Protein AF-A0A5H2XWP9-F1 (afdb_monomer)

Radius of gyration: 15.17 Å; Cα contacts (8 Å, |Δi|>4): 170; chains: 1; bounding box: 35×23×42 Å

Nearest PDB structures (foldseek):
  8bef-assembly1_Y  TM=4.606E-01  e=2.680E-01  Arabidopsis thaliana
  3pt8-assembly1_B  TM=3.357E-01  e=2.423E+00  Phacoides pectinatus
  3pt7-assembly1_B  TM=3.321E-01  e=3.686E+00  Phacoides pectinatus

Structure (mmCIF, N/CA/C/O backbone):
data_AF-A0A5H2XWP9-F1
#
_entry.id   AF-A0A5H2XWP9-F1
#
loop_
_atom_site.group_PDB
_atom_site.id
_atom_site.type_symbol
_atom_site.label_atom_id
_atom_site.label_alt_id
_atom_site.label_comp_id
_atom_site.label_asym_id
_atom_site.label_entity_id
_atom_site.label_seq_id
_atom_site.pdbx_PDB_ins_code
_atom_site.Cartn_x
_atom_site.Cartn_y
_atom_site.Cartn_z
_atom_site.occupancy
_atom_site.B_iso_or_equiv
_atom_site.auth_seq_id
_atom_site.auth_comp_id
_atom_site.auth_asym_id
_atom_site.auth_atom_id
_atom_site.pdbx_PDB_model_num
ATOM 1 N N . MET A 1 1 ? -9.845 9.547 20.295 1.00 73.75 1 MET A N 1
ATOM 2 C CA . MET A 1 1 ? -10.266 8.661 19.180 1.00 73.75 1 MET A CA 1
ATOM 3 C C . MET A 1 1 ? -10.357 9.345 17.818 1.00 73.75 1 MET A C 1
ATOM 5 O O . MET A 1 1 ? -9.585 8.956 16.959 1.00 73.75 1 MET A O 1
ATOM 9 N N . LYS A 1 2 ? -11.243 10.329 17.567 1.00 81.19 2 LYS A N 1
ATOM 10 C CA . LYS A 1 2 ? -11.442 10.873 16.196 1.00 81.19 2 LYS A CA 1
ATOM 11 C C . LYS A 1 2 ? -10.157 11.434 15.557 1.00 81.19 2 LYS A C 1
ATOM 13 O O . LYS A 1 2 ? -9.834 11.081 14.431 1.00 81.19 2 LYS A O 1
ATOM 18 N N . ARG A 1 3 ? -9.384 12.232 16.308 1.00 85.25 3 ARG A N 1
ATOM 19 C CA . ARG A 1 3 ? -8.082 12.772 15.867 1.00 85.25 3 ARG A CA 1
ATOM 20 C C . ARG A 1 3 ? -7.037 11.674 15.632 1.00 85.25 3 ARG A C 1
ATOM 22 O O . ARG A 1 3 ? -6.356 11.697 14.617 1.00 85.25 3 ARG A O 1
ATOM 29 N N . THR A 1 4 ? -6.953 10.703 16.541 1.00 85.50 4 THR A N 1
ATOM 30 C CA . THR A 1 4 ? -6.058 9.537 16.450 1.00 85.50 4 THR A CA 1
ATOM 31 C C . THR A 1 4 ? -6.329 8.721 15.187 1.00 85.50 4 THR A C 1
ATOM 33 O O . THR A 1 4 ? -5.404 8.406 14.444 1.00 85.50 4 THR A O 1
ATOM 36 N N . LEU A 1 5 ? -7.604 8.431 14.909 1.00 85.50 5 LEU A N 1
ATOM 37 C CA . LEU A 1 5 ? -8.033 7.726 13.702 1.00 85.50 5 LEU A CA 1
ATOM 38 C C . LEU A 1 5 ? -7.674 8.518 12.444 1.00 85.50 5 LEU A C 1
ATOM 40 O O . LEU A 1 5 ? -7.060 7.957 11.546 1.00 85.50 5 LEU A O 1
ATOM 44 N N . ALA A 1 6 ? -7.973 9.819 12.405 1.00 86.69 6 ALA A N 1
ATOM 45 C CA . ALA A 1 6 ? -7.642 10.667 11.262 1.00 86.69 6 ALA A CA 1
ATOM 46 C C . ALA A 1 6 ? -6.129 10.707 10.983 1.00 86.69 6 ALA A C 1
ATOM 48 O O . ALA A 1 6 ? -5.718 10.515 9.842 1.00 86.69 6 ALA A O 1
ATOM 49 N N . MET A 1 7 ? -5.299 10.870 12.021 1.00 88.62 7 MET A N 1
ATOM 50 C CA . MET A 1 7 ? -3.837 10.855 11.872 1.00 88.62 7 MET A CA 1
ATOM 51 C C . MET A 1 7 ? -3.301 9.490 11.420 1.00 88.62 7 MET A C 1
ATOM 53 O O . MET A 1 7 ? -2.377 9.412 10.611 1.00 88.62 7 MET A O 1
ATOM 57 N N . SER A 1 8 ? -3.905 8.403 11.900 1.00 89.31 8 SER A N 1
ATOM 58 C CA . SER A 1 8 ? -3.528 7.041 11.504 1.00 89.31 8 SER A CA 1
ATOM 59 C C . SER A 1 8 ? -3.907 6.751 10.051 1.00 89.31 8 SER A C 1
ATOM 61 O O . SER A 1 8 ? -3.125 6.155 9.313 1.00 89.31 8 SER A O 1
ATOM 63 N N . VAL A 1 9 ? -5.078 7.224 9.612 1.00 90.81 9 VAL A N 1
ATOM 64 C CA . VAL A 1 9 ? -5.507 7.133 8.210 1.00 90.81 9 VAL A CA 1
ATOM 65 C C . VAL A 1 9 ? -4.589 7.967 7.322 1.00 90.81 9 VAL A C 1
ATOM 67 O O . VAL A 1 9 ? -4.119 7.455 6.310 1.00 90.81 9 VAL A O 1
ATOM 70 N N . SER A 1 10 ? -4.235 9.197 7.710 1.00 89.06 10 SER A N 1
ATOM 71 C CA . SER A 1 10 ? -3.288 9.997 6.922 1.00 89.06 10 SER A CA 1
ATOM 72 C C . SER A 1 10 ? -1.915 9.336 6.803 1.00 89.06 10 SER A C 1
ATOM 74 O O . SER A 1 10 ? -1.314 9.386 5.736 1.00 89.06 10 SER A O 1
ATOM 76 N N . LEU A 1 11 ? -1.443 8.653 7.856 1.00 91.38 11 LEU A N 1
ATOM 77 C CA . LEU A 1 11 ? -0.188 7.898 7.797 1.00 91.38 11 LEU A CA 1
ATOM 78 C C . LEU A 1 11 ? -0.276 6.754 6.778 1.00 91.38 11 LEU A C 1
ATOM 80 O O . LEU A 1 11 ? 0.673 6.491 6.050 1.00 91.38 11 LEU A O 1
ATOM 84 N N . SER A 1 12 ? -1.431 6.094 6.695 1.00 91.44 12 SER A N 1
ATOM 85 C CA . SER A 1 12 ? -1.647 4.992 5.758 1.00 91.44 12 SER A CA 1
ATOM 86 C C . SER A 1 12 ? -1.668 5.421 4.287 1.00 91.44 12 SER A C 1
ATOM 88 O O . SER A 1 12 ? -1.254 4.648 3.426 1.00 91.44 12 SER A O 1
ATOM 90 N N . LEU A 1 13 ? -2.050 6.673 4.002 1.00 90.81 13 LEU A N 1
ATOM 91 C CA . LEU A 1 13 ? -2.014 7.250 2.652 1.00 90.81 13 LEU A CA 1
ATOM 92 C C . LEU A 1 13 ? -0.587 7.471 2.129 1.00 90.81 13 LEU A C 1
ATOM 94 O O . LEU A 1 13 ? -0.417 7.770 0.952 1.00 90.81 13 LEU A O 1
ATOM 98 N N . LEU A 1 14 ? 0.440 7.296 2.968 1.00 93.38 14 LEU A N 1
ATOM 99 C CA . LEU A 1 14 ? 1.838 7.286 2.532 1.00 93.38 14 LEU A CA 1
ATOM 100 C C . LEU A 1 14 ? 2.249 5.950 1.895 1.00 93.38 14 LEU A C 1
ATOM 102 O O . LEU A 1 14 ? 3.318 5.877 1.289 1.00 93.38 14 LEU A O 1
ATOM 106 N N . SER A 1 15 ? 1.437 4.889 2.002 1.00 95.25 15 SER A N 1
ATOM 107 C CA . SER A 1 15 ? 1.808 3.571 1.466 1.00 95.25 15 SER A CA 1
ATOM 108 C C . SER A 1 15 ? 2.122 3.550 -0.040 1.00 95.25 15 SER A C 1
ATOM 110 O O . SER A 1 15 ? 3.111 2.903 -0.395 1.00 95.25 15 SER A O 1
ATOM 112 N N . PRO A 1 16 ? 1.402 4.280 -0.921 1.00 93.56 16 PRO A N 1
ATOM 113 C CA . PRO A 1 16 ? 1.730 4.342 -2.344 1.00 93.56 16 PRO A CA 1
ATOM 114 C C . PRO A 1 16 ? 3.121 4.907 -2.609 1.00 93.56 16 PRO A C 1
ATOM 116 O O . PRO A 1 16 ? 3.809 4.451 -3.515 1.00 93.56 16 PRO A O 1
ATOM 119 N N . ILE A 1 17 ? 3.568 5.856 -1.783 1.00 94.94 17 ILE A N 1
ATOM 120 C CA . ILE A 1 17 ? 4.901 6.449 -1.903 1.00 94.94 17 ILE A CA 1
ATOM 121 C C . ILE A 1 17 ? 5.961 5.413 -1.527 1.00 94.94 17 ILE A C 1
ATOM 123 O O . ILE A 1 17 ? 6.922 5.232 -2.267 1.00 94.94 17 ILE A O 1
ATOM 127 N N . PHE A 1 18 ? 5.779 4.689 -0.418 1.00 94.50 18 PHE A N 1
ATOM 128 C CA . PHE A 1 18 ? 6.735 3.661 0.007 1.00 94.50 18 PHE A CA 1
ATOM 129 C C . PHE A 1 18 ? 6.825 2.497 -0.986 1.00 94.50 18 PHE A C 1
ATOM 131 O O . PHE A 1 18 ? 7.925 2.069 -1.348 1.00 94.50 18 PHE A O 1
ATOM 138 N N . VAL A 1 19 ? 5.683 1.989 -1.452 1.00 94.44 19 VAL A N 1
ATOM 139 C CA . VAL A 1 19 ? 5.652 0.876 -2.411 1.00 94.44 19 VAL A CA 1
ATOM 140 C C . VAL A 1 19 ? 6.138 1.327 -3.788 1.00 94.44 19 VAL A C 1
ATOM 142 O O . VAL A 1 19 ? 6.984 0.663 -4.380 1.00 94.44 19 VAL A O 1
ATOM 145 N N . GLY A 1 20 ? 5.698 2.491 -4.267 1.00 92.88 20 GLY A N 1
ATOM 146 C CA . GLY A 1 20 ? 6.157 3.061 -5.533 1.00 92.88 20 GLY A CA 1
ATOM 147 C C . GLY A 1 20 ? 7.657 3.350 -5.546 1.00 92.88 20 GLY A C 1
ATOM 148 O O . GLY A 1 20 ? 8.335 2.998 -6.506 1.00 92.88 20 GLY A O 1
ATOM 149 N N . ALA A 1 21 ? 8.206 3.920 -4.468 1.00 94.25 21 ALA A N 1
ATOM 150 C CA . ALA A 1 21 ? 9.638 4.193 -4.366 1.00 94.25 21 ALA A CA 1
ATOM 151 C C . ALA A 1 21 ? 10.474 2.908 -4.276 1.00 94.25 21 ALA A C 1
ATOM 153 O O . ALA A 1 21 ? 11.520 2.818 -4.914 1.00 94.25 21 ALA A O 1
ATOM 154 N N . SER A 1 22 ? 10.023 1.902 -3.518 1.00 94.44 22 SER A N 1
ATOM 155 C CA . SER A 1 22 ? 10.743 0.625 -3.399 1.00 94.44 22 SER A CA 1
ATOM 156 C C . SER A 1 22 ? 10.739 -0.170 -4.706 1.00 94.44 22 SER A C 1
ATOM 158 O O . SER A 1 22 ? 11.802 -0.608 -5.146 1.00 94.44 22 SER A O 1
ATOM 160 N N . LEU A 1 23 ? 9.586 -0.291 -5.374 1.00 92.00 23 LEU A N 1
ATOM 161 C CA . LEU A 1 23 ? 9.495 -0.919 -6.698 1.00 92.00 23 LEU A CA 1
ATOM 162 C C . LEU A 1 23 ? 10.255 -0.115 -7.755 1.00 92.00 23 LEU A C 1
ATOM 164 O O . LEU A 1 23 ? 10.981 -0.691 -8.563 1.00 92.00 23 LEU A O 1
ATOM 168 N N . GLY A 1 24 ? 1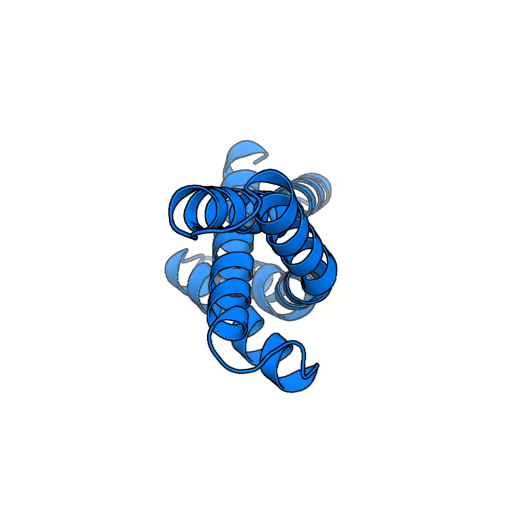0.140 1.213 -7.719 1.00 91.88 24 GLY A N 1
ATOM 169 C CA . GLY A 1 24 ? 10.871 2.110 -8.604 1.00 91.88 24 GLY A CA 1
ATOM 170 C C . GLY A 1 24 ? 12.377 1.919 -8.487 1.00 91.88 24 GLY A C 1
ATOM 171 O O . GLY A 1 24 ? 13.034 1.741 -9.505 1.00 91.88 24 GLY A O 1
ATOM 172 N N . LEU A 1 25 ? 12.928 1.887 -7.269 1.00 93.75 25 LEU A N 1
ATOM 173 C CA . LEU A 1 25 ? 14.354 1.625 -7.047 1.00 93.75 25 LEU A CA 1
ATOM 174 C C . LEU A 1 25 ? 14.756 0.227 -7.523 1.00 93.75 25 LEU A C 1
ATOM 176 O O . LEU A 1 25 ? 15.767 0.082 -8.209 1.00 93.75 25 LEU A O 1
ATOM 180 N N . TYR A 1 26 ? 13.955 -0.790 -7.199 1.00 92.88 26 TYR A N 1
ATOM 181 C CA . TYR A 1 26 ? 14.227 -2.166 -7.603 1.00 92.88 26 TYR A CA 1
ATOM 182 C C . TYR A 1 26 ? 14.332 -2.304 -9.128 1.00 92.88 26 TYR A C 1
ATOM 184 O O . TYR A 1 26 ? 15.309 -2.860 -9.637 1.00 92.88 26 TYR A O 1
ATOM 192 N N . PHE A 1 27 ? 13.367 -1.761 -9.873 1.00 91.06 27 PHE A N 1
ATOM 193 C CA . PHE A 1 27 ? 13.360 -1.860 -11.333 1.00 91.06 27 PHE A CA 1
ATOM 194 C C . PHE A 1 27 ? 14.336 -0.904 -12.007 1.00 91.06 27 PHE A C 1
ATOM 196 O O . PHE A 1 27 ? 14.900 -1.258 -13.041 1.00 91.06 27 PHE A O 1
ATOM 203 N N . ALA A 1 28 ? 14.589 0.263 -11.416 1.00 91.88 28 ALA A N 1
ATOM 204 C CA . ALA A 1 28 ? 15.557 1.214 -11.945 1.00 91.88 28 ALA A CA 1
ATOM 205 C C . ALA A 1 28 ? 16.993 0.665 -11.916 1.00 91.88 28 ALA A C 1
ATOM 207 O O . ALA A 1 28 ? 17.778 1.002 -12.795 1.00 91.88 28 ALA A O 1
ATOM 208 N N . VAL A 1 29 ? 17.327 -0.196 -10.947 1.00 91.06 29 VAL A N 1
ATOM 209 C CA . VAL A 1 29 ? 18.647 -0.852 -10.867 1.00 91.06 29 VAL A CA 1
ATOM 210 C C . VAL A 1 29 ? 18.698 -2.157 -11.668 1.00 91.06 29 VAL A C 1
ATOM 212 O O . VAL A 1 29 ? 19.745 -2.503 -12.207 1.00 91.06 29 VAL A O 1
ATOM 215 N N . SER A 1 30 ? 17.590 -2.897 -11.750 1.00 90.38 30 SER A N 1
ATOM 216 C CA . SER A 1 30 ? 17.573 -4.227 -12.381 1.00 90.38 30 SER A CA 1
ATOM 217 C C . SER A 1 30 ? 17.294 -4.224 -13.889 1.00 90.38 30 SER A C 1
ATOM 219 O O . SER A 1 30 ? 17.556 -5.227 -14.552 1.00 90.38 30 SER A O 1
ATOM 221 N N . SER A 1 31 ? 16.791 -3.122 -14.454 1.00 87.31 31 SER A N 1
ATOM 222 C CA . SER A 1 31 ? 16.404 -3.040 -15.871 1.00 87.31 31 SER A CA 1
ATOM 223 C C . SER A 1 31 ? 17.456 -2.330 -16.728 1.00 87.31 31 SER A C 1
ATOM 225 O O . SER A 1 31 ? 18.044 -1.339 -16.306 1.00 87.31 31 SER A O 1
ATOM 227 N N . GLN A 1 32 ? 17.639 -2.767 -17.980 1.00 79.69 32 GLN A N 1
ATOM 228 C CA . GLN A 1 32 ? 18.582 -2.167 -18.946 1.00 79.69 32 GLN A CA 1
ATOM 229 C C . GLN A 1 32 ? 18.057 -0.861 -19.593 1.00 79.69 32 GLN A C 1
ATOM 231 O O . GLN A 1 32 ? 18.197 -0.653 -20.796 1.00 79.69 32 GLN A O 1
ATOM 236 N N . GLY A 1 33 ? 17.406 0.013 -18.819 1.00 81.94 33 GLY A N 1
ATOM 237 C CA . GLY A 1 33 ? 16.770 1.241 -19.312 1.00 81.94 33 GLY A CA 1
ATOM 238 C C . GLY A 1 33 ? 17.203 2.503 -18.563 1.00 81.94 33 GLY A C 1
ATOM 239 O O . GLY A 1 33 ? 18.091 2.480 -17.715 1.00 81.94 33 GLY A O 1
ATOM 240 N N . SER A 1 34 ? 16.554 3.631 -18.869 1.00 90.50 34 SER A N 1
ATOM 241 C CA . SER A 1 34 ? 16.784 4.883 -18.137 1.00 90.50 34 SER A CA 1
ATOM 242 C C . SER A 1 34 ? 16.285 4.762 -16.694 1.00 90.50 34 SER A C 1
ATOM 244 O O . SER A 1 34 ? 15.080 4.715 -16.445 1.00 90.50 34 SER A O 1
ATOM 246 N N . VAL A 1 35 ? 17.228 4.751 -15.747 1.00 90.44 35 VAL A N 1
ATOM 247 C CA . VAL A 1 35 ? 17.003 4.628 -14.294 1.00 90.44 35 VAL A CA 1
ATOM 248 C C . VAL A 1 35 ? 15.933 5.611 -13.807 1.00 90.44 35 VAL A C 1
ATOM 250 O O . VAL A 1 35 ? 14.960 5.217 -13.166 1.00 90.44 35 VAL A O 1
ATOM 253 N N . LEU A 1 36 ? 16.078 6.894 -14.157 1.00 91.44 36 LEU A N 1
ATOM 254 C CA . LEU A 1 36 ? 15.155 7.955 -13.742 1.00 91.44 36 LEU A CA 1
ATOM 255 C C . LEU A 1 36 ? 13.755 7.756 -14.333 1.00 91.44 36 LEU A C 1
ATOM 257 O O . LEU A 1 36 ? 12.766 7.922 -13.621 1.00 91.44 36 LEU A O 1
ATOM 261 N N . ALA A 1 37 ? 13.659 7.369 -15.609 1.00 92.06 37 ALA A N 1
ATOM 262 C CA . ALA A 1 37 ? 12.369 7.158 -16.261 1.00 92.06 37 ALA A CA 1
ATOM 263 C C . ALA A 1 37 ? 11.601 5.992 -15.624 1.00 92.06 37 ALA A C 1
ATOM 265 O O . ALA A 1 37 ? 10.412 6.122 -15.342 1.00 92.06 37 ALA A O 1
ATOM 266 N N . ILE A 1 38 ? 12.286 4.881 -15.334 1.00 92.25 38 ILE A N 1
ATOM 267 C CA . ILE A 1 38 ? 11.677 3.702 -14.704 1.00 92.25 38 ILE A CA 1
ATOM 268 C C . ILE A 1 38 ? 11.232 4.022 -13.275 1.00 92.25 38 ILE A C 1
ATOM 270 O O . ILE A 1 38 ? 10.102 3.705 -12.902 1.00 92.25 38 ILE A O 1
ATOM 274 N N . PHE A 1 39 ? 12.081 4.700 -12.497 1.00 93.56 39 PHE A N 1
ATOM 275 C CA . PHE A 1 39 ? 11.746 5.100 -11.132 1.00 93.56 39 PHE A CA 1
ATOM 276 C C . PHE A 1 39 ? 10.485 5.973 -11.089 1.00 93.56 39 PHE A C 1
ATOM 278 O O . PHE A 1 39 ? 9.528 5.648 -10.382 1.00 93.56 39 PHE A O 1
ATOM 285 N N . PHE A 1 40 ? 10.456 7.057 -11.872 1.00 93.94 40 PHE A N 1
ATOM 286 C CA . PHE A 1 40 ? 9.314 7.970 -11.880 1.00 93.94 40 PHE A CA 1
ATOM 287 C C . PHE A 1 40 ? 8.065 7.347 -12.498 1.00 93.94 40 PHE A C 1
ATOM 289 O O . PHE A 1 40 ? 6.967 7.643 -12.030 1.00 93.94 40 PHE A O 1
ATOM 296 N N . SER A 1 41 ? 8.208 6.451 -13.478 1.00 92.44 41 SER A N 1
ATOM 297 C CA . SER A 1 41 ? 7.076 5.695 -14.014 1.00 92.44 41 SER A CA 1
ATOM 298 C C . SER A 1 41 ? 6.426 4.842 -12.927 1.00 92.44 41 SER A C 1
ATOM 300 O O . SER A 1 41 ? 5.223 4.949 -12.721 1.00 92.44 41 SER A O 1
ATOM 302 N N . MET A 1 42 ? 7.206 4.048 -12.185 1.00 91.81 42 MET A N 1
ATOM 303 C CA . MET A 1 42 ? 6.671 3.185 -11.122 1.00 91.81 42 MET A CA 1
ATOM 304 C C . MET A 1 42 ? 6.050 3.994 -9.981 1.00 91.81 42 MET A C 1
ATOM 306 O O . MET A 1 42 ? 4.973 3.654 -9.488 1.00 91.81 42 MET A O 1
ATOM 310 N N . LEU A 1 43 ? 6.696 5.094 -9.585 1.00 93.00 43 LEU A N 1
ATOM 311 C CA . LEU A 1 43 ? 6.162 5.991 -8.564 1.00 93.00 43 LEU A CA 1
ATOM 312 C C . LEU A 1 43 ? 4.851 6.648 -9.022 1.00 93.00 43 LEU A C 1
ATOM 314 O O . LEU A 1 43 ? 3.895 6.708 -8.252 1.00 93.00 43 LEU A O 1
ATOM 318 N N . SER A 1 44 ? 4.784 7.105 -10.274 1.00 93.06 44 SER A N 1
ATOM 319 C CA . SER A 1 44 ? 3.578 7.701 -10.850 1.00 93.06 44 SER A CA 1
ATOM 320 C C . SER A 1 44 ? 2.431 6.695 -10.925 1.00 93.06 44 SER A C 1
ATOM 322 O O . SER A 1 44 ? 1.318 7.037 -10.531 1.00 93.06 44 SER A O 1
ATOM 324 N N . THR A 1 45 ? 2.696 5.453 -11.342 1.00 91.25 45 THR A N 1
ATOM 325 C CA . THR A 1 45 ? 1.689 4.383 -11.368 1.00 91.25 45 THR A CA 1
ATOM 326 C C . THR A 1 45 ? 1.173 4.061 -9.966 1.00 91.25 45 THR A C 1
ATOM 328 O O . THR A 1 45 ? -0.037 3.989 -9.757 1.00 91.25 45 THR A O 1
ATOM 331 N N . ALA A 1 46 ? 2.057 3.945 -8.970 1.00 91.75 46 ALA A N 1
ATOM 332 C CA . ALA A 1 46 ? 1.637 3.715 -7.588 1.00 91.75 46 ALA A CA 1
ATOM 333 C C . ALA A 1 46 ? 0.762 4.864 -7.052 1.00 91.75 46 ALA A C 1
ATOM 335 O O . ALA A 1 46 ? -0.256 4.618 -6.405 1.00 91.75 46 ALA A O 1
ATOM 336 N N . LEU A 1 47 ? 1.115 6.117 -7.360 1.00 92.31 47 LEU A N 1
ATOM 337 C CA . LEU A 1 47 ? 0.313 7.288 -6.992 1.00 92.31 47 LEU A CA 1
ATOM 338 C C . LEU A 1 47 ? -1.039 7.319 -7.711 1.00 92.31 47 LEU A C 1
ATOM 340 O O . LEU A 1 47 ? -2.048 7.628 -7.079 1.00 92.31 47 LEU A O 1
ATOM 344 N N . ALA A 1 48 ? -1.087 6.957 -8.994 1.00 90.75 48 ALA A N 1
ATOM 345 C CA . ALA A 1 48 ? -2.342 6.824 -9.731 1.00 90.75 48 ALA A CA 1
ATOM 346 C C . ALA A 1 48 ? -3.262 5.781 -9.071 1.00 90.75 48 ALA A C 1
ATOM 348 O O . ALA A 1 48 ? -4.463 6.017 -8.927 1.00 90.75 48 ALA A O 1
ATOM 349 N N . ASN A 1 49 ? -2.686 4.692 -8.554 1.00 89.94 49 ASN A N 1
ATOM 350 C CA . ASN A 1 49 ? -3.402 3.620 -7.858 1.00 89.94 49 ASN A CA 1
ATOM 351 C C . ASN A 1 49 ? -3.665 3.896 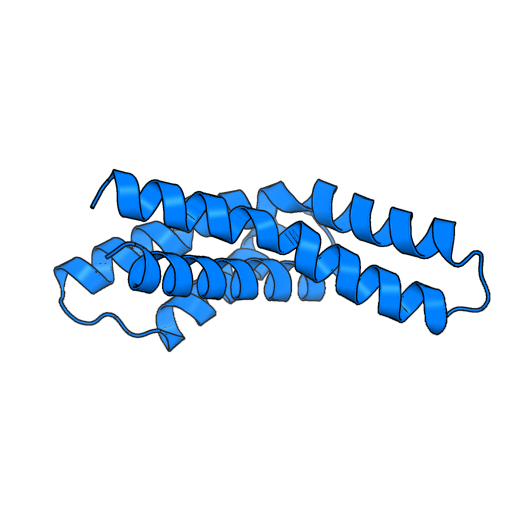-6.362 1.00 89.94 49 ASN A C 1
ATOM 353 O O . ASN A 1 49 ? -4.272 3.071 -5.676 1.00 89.94 49 ASN A O 1
ATOM 357 N N . ALA A 1 50 ? -3.308 5.074 -5.836 1.00 92.19 50 ALA A N 1
ATOM 358 C CA . ALA A 1 50 ? -3.546 5.435 -4.433 1.00 92.19 50 ALA A CA 1
ATOM 359 C C . ALA A 1 50 ? -5.038 5.417 -4.038 1.00 92.19 50 ALA A C 1
ATOM 361 O O . ALA A 1 50 ? -5.377 5.201 -2.871 1.00 92.19 50 ALA A O 1
ATOM 362 N N . HIS A 1 51 ? -5.944 5.596 -5.003 1.00 91.06 51 HIS A N 1
ATOM 363 C CA . HIS A 1 51 ? -7.388 5.495 -4.784 1.00 91.06 51 HIS A CA 1
ATOM 364 C C . HIS A 1 51 ? -7.806 4.105 -4.263 1.00 91.06 51 HIS A C 1
ATOM 366 O O . HIS A 1 51 ? -8.682 4.020 -3.400 1.00 91.06 51 HIS A O 1
ATOM 372 N N . VAL A 1 52 ? -7.130 3.031 -4.694 1.00 92.06 52 VAL A N 1
ATOM 373 C CA . VAL A 1 52 ? -7.359 1.654 -4.217 1.00 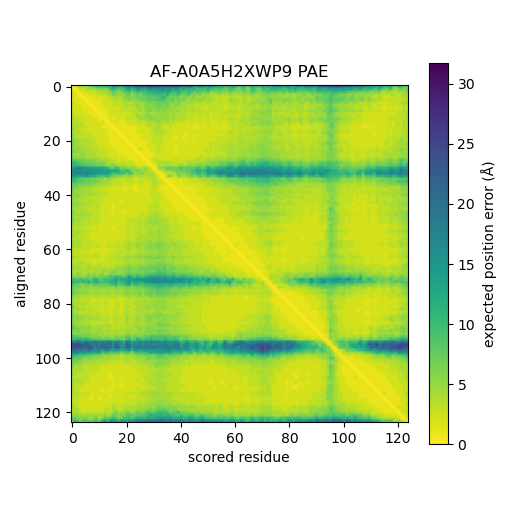92.06 52 VAL A CA 1
ATOM 374 C C . VAL A 1 52 ? -7.082 1.552 -2.714 1.00 92.06 52 VAL A C 1
ATOM 376 O O . VAL A 1 52 ? -7.853 0.947 -1.967 1.00 92.06 52 VAL A O 1
ATOM 379 N N . VAL A 1 53 ? -6.019 2.211 -2.242 1.00 93.94 53 VAL A N 1
ATOM 380 C CA . VAL A 1 53 ? -5.674 2.286 -0.814 1.00 93.94 53 VAL A CA 1
ATOM 381 C C . VAL A 1 53 ? -6.724 3.048 -0.029 1.00 93.94 53 VAL A C 1
ATOM 383 O O . VAL A 1 53 ? -7.179 2.564 1.009 1.00 93.94 53 VAL A O 1
ATOM 386 N N . GLY A 1 54 ? -7.133 4.215 -0.529 1.00 92.69 54 GLY A N 1
ATOM 387 C CA . GLY A 1 54 ? -8.163 5.033 0.108 1.00 92.69 54 GLY A CA 1
ATOM 388 C C . GLY A 1 54 ? -9.480 4.272 0.278 1.00 92.69 54 GLY A C 1
ATOM 389 O O . GLY A 1 54 ? -10.046 4.254 1.372 1.00 92.69 54 GLY A O 1
ATOM 390 N N . LEU A 1 55 ? -9.925 3.574 -0.769 1.00 92.94 55 LEU A N 1
ATOM 391 C CA . LEU A 1 55 ? -11.143 2.759 -0.746 1.00 92.94 55 LEU A CA 1
ATOM 392 C C . LEU A 1 55 ? -11.017 1.551 0.187 1.00 92.94 55 LEU A C 1
ATOM 394 O O . LEU A 1 55 ? -11.902 1.319 1.013 1.00 92.94 55 LEU A O 1
ATOM 398 N N . SER A 1 56 ? -9.892 0.831 0.130 1.00 94.12 56 SER A N 1
ATOM 399 C CA . SER A 1 56 ? -9.598 -0.275 1.050 1.00 94.12 56 SER A CA 1
ATOM 400 C C . SER A 1 56 ? -9.631 0.174 2.511 1.00 94.12 56 SER A C 1
ATOM 402 O O . SER A 1 56 ? -10.146 -0.539 3.376 1.00 94.12 56 SER A O 1
ATOM 404 N N . MET A 1 57 ? -9.106 1.362 2.797 1.00 94.12 57 MET A N 1
ATOM 405 C CA . MET A 1 57 ? -9.131 1.939 4.135 1.00 94.12 57 MET A CA 1
ATOM 406 C C . MET A 1 57 ? -10.534 2.318 4.582 1.00 94.12 57 MET A C 1
ATOM 408 O O . MET A 1 57 ? -10.948 1.947 5.682 1.00 94.12 57 MET A O 1
ATOM 412 N N . ALA A 1 58 ? -11.263 3.033 3.728 1.00 93.69 58 ALA A N 1
ATOM 413 C CA . ALA A 1 58 ? -12.580 3.561 4.049 1.00 93.69 58 ALA A CA 1
ATOM 414 C C . ALA A 1 58 ? -13.631 2.460 4.239 1.00 93.69 58 ALA A C 1
ATOM 416 O O . ALA A 1 58 ? -14.473 2.576 5.127 1.00 93.69 58 ALA A O 1
ATOM 417 N N . LEU A 1 59 ? -13.579 1.400 3.427 1.00 93.56 59 LEU A N 1
ATOM 418 C CA . LEU A 1 59 ? -14.644 0.397 3.358 1.00 93.56 59 LEU A CA 1
ATOM 419 C C . LEU A 1 59 ? -14.337 -0.893 4.125 1.00 93.56 59 LEU A C 1
ATOM 421 O O . LEU A 1 59 ? -15.271 -1.557 4.568 1.00 93.56 59 LEU A O 1
ATOM 425 N N . LEU A 1 60 ? -13.062 -1.247 4.317 1.00 93.81 60 LEU A N 1
ATOM 426 C CA . LEU A 1 60 ? -12.685 -2.523 4.939 1.00 93.81 60 LEU A CA 1
ATOM 427 C C . LEU A 1 60 ? -11.873 -2.338 6.220 1.00 93.81 60 LEU A C 1
ATOM 429 O O . LEU A 1 60 ? -12.301 -2.786 7.282 1.00 93.81 60 LEU A O 1
ATOM 433 N N . VAL A 1 61 ? -10.723 -1.662 6.156 1.00 93.62 61 VAL A N 1
ATOM 434 C CA . VAL A 1 61 ? -9.773 -1.634 7.285 1.00 93.62 61 VAL A CA 1
ATOM 435 C C . VAL A 1 61 ? -10.298 -0.804 8.459 1.00 93.62 61 VAL A C 1
ATOM 437 O O . VAL A 1 61 ? -10.324 -1.297 9.587 1.00 93.62 61 VAL A O 1
ATOM 440 N N . VAL A 1 62 ? -10.745 0.435 8.225 1.00 93.06 62 VAL A N 1
ATOM 441 C CA . VAL A 1 62 ? -11.247 1.303 9.305 1.00 93.06 62 VAL A CA 1
ATOM 442 C C . VAL A 1 62 ? -12.558 0.764 9.897 1.00 93.06 62 VAL A C 1
ATOM 444 O O . VAL A 1 62 ? -12.623 0.630 11.123 1.00 93.06 62 VAL A O 1
ATOM 447 N N . PRO A 1 63 ? -13.581 0.384 9.102 1.00 92.56 63 PRO A N 1
ATOM 448 C CA . PRO A 1 63 ? -14.788 -0.237 9.647 1.00 92.56 63 PRO A CA 1
ATOM 449 C C . PRO A 1 63 ? -14.490 -1.553 10.372 1.00 92.56 63 PRO A C 1
ATOM 451 O O . PRO A 1 63 ? -14.988 -1.767 11.479 1.00 92.56 63 PRO A O 1
ATOM 454 N N . GLY A 1 64 ? -13.621 -2.397 9.806 1.00 91.62 64 GLY A N 1
ATOM 455 C CA . GLY A 1 64 ? -13.180 -3.644 10.430 1.00 91.62 64 GLY A CA 1
ATOM 456 C C . GLY A 1 64 ? -12.516 -3.410 11.786 1.00 91.62 64 GLY A C 1
ATOM 457 O O . GLY A 1 64 ? -12.836 -4.094 12.759 1.00 91.62 64 GLY A O 1
ATOM 458 N N . TYR A 1 65 ? -11.667 -2.384 11.895 1.00 92.06 65 TYR A N 1
ATOM 459 C CA . TYR A 1 65 ? -11.070 -1.988 13.169 1.00 92.06 65 TYR A CA 1
ATOM 460 C C . TYR A 1 65 ? -12.131 -1.558 14.182 1.00 92.06 65 TYR A C 1
ATOM 462 O O . TYR A 1 65 ? -12.098 -2.021 15.319 1.00 92.06 65 TYR A O 1
ATOM 470 N N . LEU A 1 66 ? -13.093 -0.717 13.787 1.00 91.44 66 LEU A N 1
ATOM 471 C CA . LEU A 1 66 ? -14.147 -0.237 14.688 1.00 91.44 66 LEU A CA 1
ATOM 472 C C . LEU A 1 66 ? -15.015 -1.383 15.227 1.00 91.44 66 LEU A C 1
ATOM 474 O O . LEU A 1 66 ? -15.343 -1.397 16.416 1.00 91.44 66 LEU A O 1
ATOM 478 N N . VAL A 1 67 ? -15.346 -2.365 14.385 1.00 92.19 67 VAL A N 1
ATOM 479 C CA . VAL A 1 67 ? -16.101 -3.561 14.794 1.00 92.19 67 VAL A CA 1
ATOM 480 C C . VAL A 1 67 ? -15.292 -4.405 15.782 1.00 92.19 67 VAL A C 1
ATOM 482 O O . VAL A 1 67 ? -15.793 -4.752 16.854 1.00 92.19 67 VAL A O 1
ATOM 485 N N . LEU A 1 68 ? -14.028 -4.700 15.469 1.00 90.75 68 LEU A N 1
ATOM 486 C CA . LEU A 1 68 ? -13.162 -5.494 16.348 1.00 90.75 68 LEU A CA 1
ATOM 487 C C . LEU A 1 68 ? -12.869 -4.783 17.674 1.00 90.75 68 LEU A C 1
ATOM 489 O O . LEU A 1 68 ? -12.805 -5.436 18.718 1.00 90.75 68 LEU A O 1
ATOM 493 N N . TYR A 1 69 ? -12.734 -3.457 17.640 1.00 88.50 69 TYR A N 1
ATOM 494 C CA . TYR A 1 69 ? -12.557 -2.620 18.821 1.00 88.50 69 TYR A CA 1
ATOM 495 C C . TYR A 1 69 ? -13.787 -2.683 19.730 1.00 88.50 69 TYR A C 1
ATOM 497 O O . TYR A 1 69 ? -13.647 -2.912 20.929 1.00 88.50 69 TYR A O 1
ATOM 505 N N . LYS A 1 70 ? -14.999 -2.598 19.162 1.00 89.62 70 LYS A N 1
ATOM 506 C CA . LYS A 1 70 ? -16.254 -2.728 19.921 1.00 89.62 70 LYS A CA 1
ATOM 507 C C . LYS A 1 70 ? -16.386 -4.086 20.620 1.00 89.62 70 LYS A C 1
ATOM 509 O O . LYS A 1 70 ? -16.937 -4.156 21.713 1.00 89.62 70 LYS A O 1
ATOM 514 N N . HIS A 1 71 ? -15.874 -5.153 20.010 1.00 88.06 71 HIS A N 1
ATOM 515 C CA . HIS A 1 71 ? -15.894 -6.502 20.584 1.00 88.06 71 HIS A CA 1
ATOM 516 C C . HIS A 1 71 ? -14.651 -6.854 21.414 1.00 88.06 71 HIS A C 1
ATOM 518 O O . HIS A 1 71 ? -14.537 -7.996 21.856 1.00 88.06 71 HIS A O 1
ATOM 524 N N 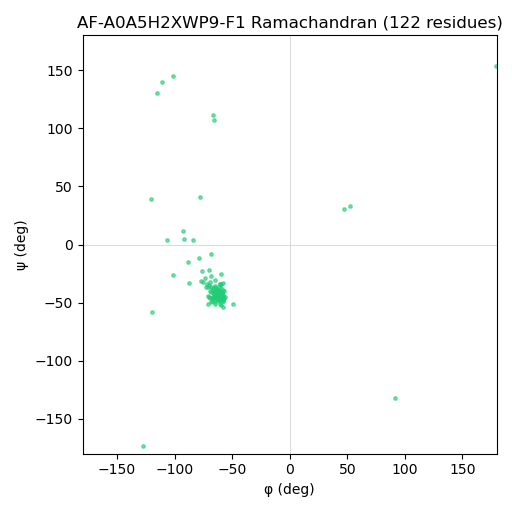. ASN A 1 72 ? -13.728 -5.908 21.622 1.00 80.94 72 ASN A N 1
ATOM 525 C CA . ASN A 1 72 ? -12.458 -6.101 22.327 1.00 80.94 72 ASN A CA 1
ATOM 526 C C . ASN A 1 72 ? -11.621 -7.289 21.796 1.00 80.94 72 ASN A C 1
ATOM 528 O O . ASN A 1 72 ? -10.926 -7.976 22.540 1.00 80.94 72 ASN A O 1
ATOM 532 N N . LYS A 1 73 ? -11.714 -7.552 20.487 1.00 85.12 73 LYS A N 1
ATOM 533 C CA . LYS A 1 73 ? -11.033 -8.652 19.781 1.00 85.12 73 LYS A CA 1
ATOM 534 C C . LYS A 1 73 ? -10.129 -8.107 18.676 1.00 85.12 73 LYS A C 1
ATOM 536 O O . LYS A 1 73 ? -10.084 -8.657 17.578 1.00 85.12 73 LYS A O 1
ATOM 541 N N . VAL A 1 74 ? -9.437 -6.995 18.932 1.00 82.75 74 VAL A N 1
ATOM 542 C CA . VAL A 1 74 ? -8.527 -6.397 17.946 1.00 82.75 74 VAL A CA 1
ATOM 543 C C . VAL A 1 74 ? -7.365 -7.351 17.707 1.00 82.75 74 VAL A C 1
ATOM 545 O O . VAL A 1 74 ? -6.485 -7.501 18.551 1.00 82.75 74 VAL A O 1
ATOM 548 N N . ARG A 1 75 ? -7.366 -7.992 16.538 1.00 88.69 75 ARG A N 1
ATOM 549 C CA . ARG A 1 75 ? -6.252 -8.809 16.072 1.00 88.69 75 ARG A CA 1
ATOM 550 C C . ARG A 1 75 ? -5.642 -8.184 14.820 1.00 88.69 75 ARG A C 1
ATOM 552 O O . ARG A 1 75 ? -6.351 -7.795 13.893 1.00 88.69 75 ARG A O 1
ATOM 559 N N . TYR A 1 76 ? -4.319 -8.047 14.830 1.00 88.56 76 TYR A N 1
ATOM 560 C CA . TYR A 1 76 ? -3.571 -7.364 13.772 1.00 88.56 76 TYR A CA 1
ATOM 561 C C . TYR A 1 76 ? -3.562 -8.149 12.462 1.00 88.56 76 TYR A C 1
ATOM 563 O O . TYR A 1 76 ? -3.646 -7.553 11.395 1.00 88.56 76 TYR A O 1
ATOM 571 N N . ASP A 1 77 ? -3.522 -9.475 12.550 1.00 91.81 77 ASP A N 1
ATOM 572 C CA . ASP A 1 77 ? -3.630 -10.385 11.411 1.00 91.81 77 ASP A CA 1
ATOM 573 C C . ASP A 1 77 ? -4.915 -10.146 10.609 1.00 91.81 77 ASP A C 1
ATOM 575 O O . ASP A 1 77 ? -4.844 -10.022 9.392 1.00 91.81 77 ASP A O 1
ATOM 579 N N . ILE A 1 78 ? -6.062 -9.984 11.276 1.00 90.88 78 ILE A N 1
ATOM 580 C CA . ILE A 1 78 ? -7.351 -9.719 10.615 1.00 90.88 78 ILE A CA 1
ATOM 581 C C . ILE A 1 78 ? -7.334 -8.374 9.879 1.00 90.88 78 ILE A C 1
ATOM 583 O O . ILE A 1 78 ? -7.867 -8.246 8.783 1.00 90.88 78 ILE A O 1
ATOM 587 N N . LEU A 1 79 ? -6.724 -7.346 10.465 1.00 93.44 79 LEU A N 1
ATOM 588 C CA . LEU A 1 79 ? -6.677 -6.022 9.839 1.00 93.44 79 LEU A CA 1
ATOM 589 C C . LEU A 1 79 ? -5.727 -5.983 8.643 1.00 93.44 79 LEU A C 1
ATOM 591 O O . LEU A 1 79 ? -6.034 -5.341 7.638 1.00 93.44 79 LEU A O 1
ATOM 595 N N . LEU A 1 80 ? -4.610 -6.705 8.724 1.00 94.38 80 LEU A N 1
ATOM 596 C CA . LEU A 1 80 ? -3.695 -6.874 7.599 1.00 94.38 80 LEU A CA 1
ATOM 597 C C . LEU A 1 80 ? -4.342 -7.684 6.471 1.00 94.38 80 LEU A C 1
ATOM 599 O O . LEU A 1 80 ? -4.228 -7.288 5.314 1.00 94.38 80 LEU A O 1
ATOM 603 N N . THR A 1 81 ? -5.074 -8.759 6.784 1.00 94.44 81 THR A N 1
ATOM 604 C CA . THR A 1 81 ? -5.791 -9.537 5.761 1.00 94.44 81 THR A CA 1
ATOM 605 C C . THR A 1 81 ? -6.943 -8.757 5.142 1.00 94.44 81 THR A C 1
ATOM 607 O O . THR A 1 81 ? -7.133 -8.850 3.934 1.00 94.44 81 THR A O 1
ATOM 610 N N . LEU A 1 82 ? -7.664 -7.930 5.908 1.00 94.19 82 LEU A N 1
ATOM 611 C CA . LEU A 1 82 ? -8.660 -7.000 5.360 1.00 94.19 82 LEU A CA 1
ATOM 612 C C . LEU A 1 82 ? -8.026 -5.974 4.415 1.00 94.19 82 LEU A C 1
ATOM 614 O O . LEU A 1 82 ? -8.602 -5.679 3.370 1.00 94.19 82 LEU A O 1
ATOM 618 N N . GLY A 1 83 ? -6.841 -5.457 4.754 1.00 93.81 83 GLY A N 1
ATOM 619 C CA . GLY A 1 83 ? -6.068 -4.593 3.861 1.00 93.81 83 GLY A CA 1
ATOM 620 C C . GLY A 1 83 ? -5.684 -5.311 2.569 1.00 93.81 83 GLY A C 1
ATOM 621 O O . GLY A 1 83 ? -5.934 -4.795 1.481 1.00 93.81 83 GLY A O 1
ATOM 622 N N . LEU A 1 84 ? -5.145 -6.526 2.672 1.00 95.19 84 LEU A N 1
ATOM 623 C CA . LEU A 1 84 ? -4.757 -7.344 1.522 1.00 95.19 84 LEU A CA 1
ATOM 624 C C . LEU A 1 84 ? -5.951 -7.651 0.611 1.00 95.19 84 LEU A C 1
ATOM 626 O O . LEU A 1 84 ? -5.903 -7.380 -0.588 1.00 95.19 84 LEU A O 1
ATOM 630 N N . LEU A 1 85 ? -7.041 -8.164 1.189 1.00 94.38 85 LEU A N 1
ATOM 631 C CA . LEU A 1 85 ? -8.275 -8.476 0.469 1.00 94.38 85 LEU A CA 1
ATOM 632 C C . LEU A 1 85 ? -8.876 -7.230 -0.176 1.00 94.38 85 LEU A C 1
ATOM 634 O O . LEU A 1 85 ? -9.323 -7.305 -1.314 1.00 94.38 85 LEU A O 1
ATOM 638 N N . GLY A 1 86 ? -8.847 -6.088 0.511 1.00 91.62 86 GLY A N 1
ATOM 639 C CA . GLY A 1 86 ? -9.310 -4.822 -0.044 1.00 91.62 86 GLY A CA 1
ATOM 640 C C . GLY A 1 86 ? -8.505 -4.369 -1.252 1.00 91.62 86 GLY A C 1
ATOM 641 O O . GLY A 1 86 ? -9.093 -3.965 -2.251 1.00 91.62 86 GLY A O 1
ATOM 642 N N . GLY A 1 87 ? -7.181 -4.511 -1.209 1.00 91.12 87 GLY A N 1
ATOM 643 C CA . GLY A 1 87 ? -6.326 -4.209 -2.356 1.00 91.12 87 GLY A CA 1
ATOM 644 C C . GLY A 1 87 ? -6.645 -5.074 -3.565 1.00 91.12 87 GLY A C 1
ATOM 645 O O . GLY A 1 87 ? -6.794 -4.547 -4.665 1.00 91.12 87 GLY A O 1
ATOM 646 N N . VAL A 1 88 ? -6.826 -6.381 -3.365 1.00 92.12 88 VAL A N 1
ATOM 647 C CA . VAL A 1 88 ? -7.209 -7.304 -4.445 1.00 92.12 88 VAL A CA 1
ATOM 648 C C . VAL A 1 88 ? -8.605 -6.973 -4.978 1.00 92.12 88 VAL A C 1
ATOM 650 O O . VAL A 1 88 ? -8.782 -6.795 -6.181 1.00 92.12 88 VAL A O 1
ATOM 653 N N . LEU A 1 89 ? -9.588 -6.844 -4.088 1.00 92.19 89 LEU A N 1
ATOM 654 C CA . LEU A 1 89 ? -10.990 -6.641 -4.442 1.00 92.19 89 LEU A CA 1
ATOM 655 C C . LEU A 1 89 ? -11.197 -5.327 -5.200 1.00 92.19 89 LEU A C 1
ATOM 657 O O . LEU A 1 89 ? -11.817 -5.328 -6.260 1.00 92.19 89 LEU A O 1
ATOM 661 N N . PHE A 1 90 ? -10.631 -4.220 -4.715 1.00 90.62 90 PHE A N 1
ATOM 662 C CA . PHE A 1 90 ? -10.753 -2.933 -5.399 1.00 90.62 90 PHE A CA 1
ATOM 663 C C . PHE A 1 90 ? -9.896 -2.851 -6.666 1.00 90.62 90 PHE A C 1
ATOM 665 O O . PHE A 1 90 ? -10.321 -2.206 -7.619 1.00 90.62 90 PHE A O 1
ATOM 672 N N . SER A 1 91 ? -8.766 -3.561 -6.750 1.00 88.50 91 SER A N 1
ATOM 673 C CA . SER A 1 91 ? -8.019 -3.638 -8.016 1.00 88.50 91 SER A CA 1
ATOM 674 C C . SER A 1 91 ? -8.816 -4.339 -9.114 1.00 88.50 91 SER A C 1
ATOM 676 O O . SER A 1 91 ? -8.828 -3.874 -10.250 1.00 88.50 91 SER A O 1
ATOM 678 N N . VAL A 1 92 ? -9.524 -5.421 -8.772 1.00 86.44 92 VAL A N 1
ATOM 679 C CA . VAL A 1 92 ? -10.379 -6.148 -9.724 1.00 86.44 92 VAL A CA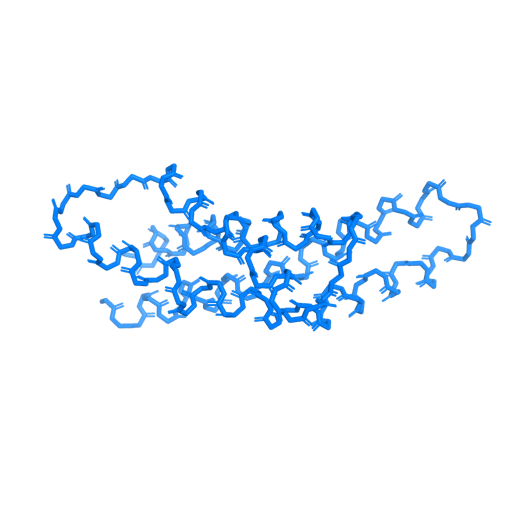 1
ATOM 680 C C . VAL A 1 92 ? -11.614 -5.325 -10.099 1.00 86.44 92 VAL A C 1
ATOM 682 O O . VAL A 1 92 ? -11.941 -5.223 -11.278 1.00 86.44 92 VAL A O 1
ATOM 685 N N . LEU A 1 93 ? -12.289 -4.711 -9.120 1.00 85.12 93 LEU A N 1
ATOM 686 C CA . LEU A 1 93 ? -13.526 -3.954 -9.361 1.00 85.12 93 LEU A CA 1
ATOM 687 C C . LEU A 1 93 ? -13.319 -2.691 -10.201 1.00 85.12 93 LEU A C 1
ATOM 689 O O . LEU A 1 93 ? -14.177 -2.362 -11.014 1.00 85.12 93 LEU A O 1
ATOM 693 N N . PHE A 1 94 ? -12.203 -1.986 -10.013 1.00 79.81 94 PHE A N 1
ATOM 694 C CA . PHE A 1 94 ? -11.915 -0.751 -10.747 1.00 79.81 94 PHE A CA 1
ATOM 695 C C . PHE A 1 94 ? -11.092 -0.983 -12.017 1.00 79.81 94 PHE A C 1
ATOM 697 O O . PHE A 1 94 ? -10.604 -0.020 -12.601 1.00 79.81 94 PHE A O 1
ATOM 704 N N . ALA A 1 95 ? -10.933 -2.250 -12.436 1.00 65.12 95 ALA A N 1
ATOM 705 C CA . ALA A 1 95 ? -10.045 -2.660 -13.526 1.00 65.12 95 ALA A CA 1
ATOM 706 C C . ALA A 1 95 ? -8.647 -2.026 -13.405 1.00 65.12 95 ALA A C 1
ATOM 708 O O . ALA A 1 95 ? -7.997 -1.743 -14.408 1.00 65.12 95 ALA A O 1
ATOM 709 N N . ALA A 1 96 ? -8.219 -1.767 -12.164 1.00 60.06 96 ALA A N 1
ATOM 710 C CA . ALA A 1 96 ? -7.097 -0.889 -11.891 1.00 60.06 96 ALA A CA 1
ATOM 711 C C . ALA A 1 96 ? -5.781 -1.522 -12.319 1.00 60.06 96 ALA A C 1
ATOM 713 O O . ALA A 1 96 ? -4.861 -0.760 -12.534 1.00 60.06 96 ALA A O 1
ATOM 714 N N . ASP A 1 97 ? -5.706 -2.858 -12.438 1.00 61.34 97 ASP A N 1
ATOM 715 C CA . ASP A 1 97 ? -4.672 -3.594 -13.175 1.00 61.34 97 ASP A CA 1
ATOM 716 C C . ASP A 1 97 ? -4.889 -5.124 -13.078 1.00 61.34 97 ASP A C 1
ATOM 718 O O . ASP A 1 97 ? -5.414 -5.634 -12.083 1.00 61.34 97 ASP A O 1
ATOM 722 N N . SER A 1 98 ? -4.409 -5.885 -14.071 1.00 64.12 98 SER A N 1
ATOM 723 C CA . SER A 1 98 ? -4.289 -7.355 -14.012 1.00 64.12 98 SER A CA 1
ATOM 724 C C . SER A 1 98 ? -2.820 -7.792 -13.963 1.00 64.12 98 SER A C 1
ATOM 726 O O . SER A 1 98 ? -1.988 -7.239 -14.678 1.00 64.12 98 SER A O 1
ATOM 728 N N . GLY A 1 99 ? -2.486 -8.807 -13.156 1.00 77.50 99 GLY A N 1
ATOM 729 C CA . GLY A 1 99 ? -1.123 -9.352 -13.069 1.00 77.50 99 GLY A CA 1
ATOM 730 C C . GLY A 1 99 ? -0.252 -8.682 -11.986 1.00 77.50 99 GLY A C 1
ATOM 731 O O . GLY A 1 99 ? -0.712 -8.562 -10.850 1.00 77.50 99 GLY A O 1
ATOM 732 N N . PRO A 1 100 ? 1.002 -8.268 -12.270 1.00 80.31 100 PRO A N 1
ATOM 733 C CA . PRO A 1 100 ? 1.943 -7.760 -11.258 1.00 80.31 100 PRO A CA 1
ATOM 734 C C . PRO A 1 100 ? 1.443 -6.546 -10.465 1.00 80.31 100 PRO A C 1
ATOM 736 O O . PRO A 1 100 ? 1.731 -6.418 -9.276 1.00 80.31 100 PRO A O 1
ATOM 739 N N . ALA A 1 101 ? 0.662 -5.669 -11.092 1.00 81.75 101 ALA A N 1
ATOM 740 C CA . ALA A 1 101 ? 0.149 -4.479 -10.427 1.00 81.75 101 ALA A CA 1
ATOM 741 C C . ALA A 1 101 ? -1.017 -4.769 -9.460 1.00 81.75 101 ALA A C 1
ATOM 743 O O . ALA A 1 101 ? -1.166 -4.062 -8.465 1.00 81.75 101 ALA A O 1
ATOM 744 N N . LEU A 1 102 ? -1.745 -5.883 -9.627 1.00 88.06 102 LEU A N 1
ATOM 745 C CA . LEU A 1 102 ? -2.675 -6.375 -8.601 1.00 88.06 102 LEU A CA 1
ATOM 746 C C . LEU A 1 102 ? -1.922 -6.748 -7.319 1.00 88.06 102 LEU A C 1
ATOM 748 O O . LEU A 1 102 ? -2.360 -6.411 -6.218 1.00 88.06 102 LEU A O 1
ATOM 752 N N . VAL A 1 103 ? -0.765 -7.403 -7.456 1.00 89.00 103 VAL A N 1
ATOM 753 C CA . VAL A 1 103 ? 0.102 -7.735 -6.316 1.00 89.00 103 VAL A CA 1
ATOM 754 C C . VAL A 1 103 ? 0.647 -6.459 -5.680 1.00 89.00 103 VAL A C 1
ATOM 756 O O . VAL A 1 103 ? 0.603 -6.328 -4.458 1.00 89.00 103 VAL A O 1
ATOM 759 N N . ALA A 1 104 ? 1.095 -5.492 -6.486 1.00 90.25 104 ALA A N 1
ATOM 760 C CA . ALA A 1 104 ? 1.558 -4.200 -5.982 1.00 90.25 104 ALA A CA 1
ATOM 761 C C . ALA A 1 104 ? 0.462 -3.477 -5.182 1.00 90.25 104 ALA A C 1
ATOM 763 O O . ALA A 1 104 ? 0.721 -3.020 -4.069 1.00 90.25 104 ALA A O 1
ATOM 764 N N . ASN A 1 105 ? -0.773 -3.456 -5.687 1.00 92.19 105 ASN A N 1
ATOM 765 C CA . ASN A 1 105 ? -1.911 -2.862 -4.993 1.00 92.19 105 ASN A CA 1
ATOM 766 C C . ASN A 1 105 ? -2.247 -3.604 -3.695 1.00 92.19 105 ASN A C 1
ATOM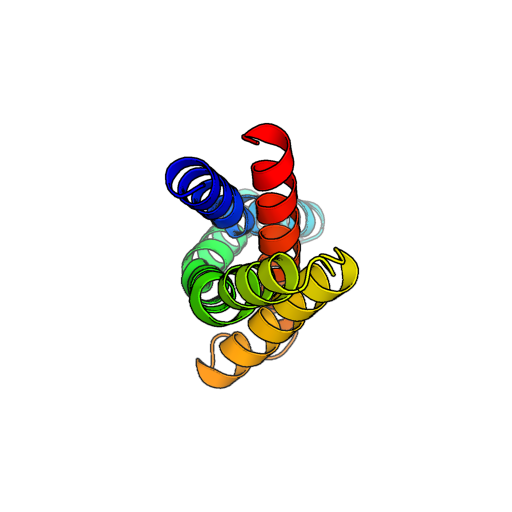 768 O O . ASN A 1 105 ? -2.437 -2.960 -2.666 1.00 92.19 105 ASN A O 1
ATOM 772 N N . ALA A 1 106 ? -2.248 -4.938 -3.698 1.00 92.94 106 ALA A N 1
ATOM 773 C CA . ALA A 1 106 ? -2.459 -5.738 -2.491 1.00 92.94 106 ALA A CA 1
ATOM 774 C C . ALA A 1 106 ? -1.379 -5.485 -1.424 1.00 92.94 106 ALA A C 1
ATOM 776 O O . ALA A 1 106 ? -1.687 -5.325 -0.241 1.00 92.94 106 ALA A O 1
ATOM 777 N N . VAL A 1 107 ? -0.108 -5.399 -1.823 1.00 94.56 107 VAL A N 1
ATOM 778 C CA . VAL A 1 107 ? 1.001 -5.060 -0.916 1.00 94.56 107 VAL A CA 1
ATOM 779 C C . VAL A 1 107 ? 0.841 -3.636 -0.389 1.00 94.56 107 VAL A C 1
ATOM 781 O O . VAL A 1 107 ? 0.991 -3.397 0.808 1.00 94.56 107 VAL A O 1
ATOM 784 N N . MET A 1 108 ? 0.473 -2.698 -1.257 1.00 95.12 108 MET A N 1
ATOM 785 C CA . MET A 1 108 ? 0.264 -1.295 -0.919 1.00 95.12 108 MET A CA 1
ATOM 786 C C . MET A 1 108 ? -0.869 -1.101 0.095 1.00 95.12 108 MET A C 1
ATOM 788 O O . MET A 1 108 ? -0.685 -0.376 1.077 1.00 95.12 108 MET A O 1
ATOM 792 N N . THR A 1 109 ? -2.013 -1.767 -0.068 1.00 95.19 109 THR A N 1
ATOM 793 C CA . THR A 1 109 ? -3.122 -1.699 0.898 1.00 95.19 109 THR A CA 1
ATOM 794 C C . THR A 1 109 ? -2.818 -2.440 2.200 1.00 95.19 109 THR A C 1
ATOM 796 O O . THR A 1 109 ? -3.210 -1.983 3.275 1.00 95.19 109 THR A O 1
ATOM 799 N N . THR A 1 110 ? -2.066 -3.541 2.141 1.00 96.31 110 THR A N 1
ATOM 800 C CA . THR A 1 110 ? -1.597 -4.258 3.340 1.00 96.31 110 THR A CA 1
ATOM 801 C C . THR A 1 110 ? -0.631 -3.395 4.150 1.00 96.31 110 THR A C 1
ATOM 803 O O . THR A 1 110 ? -0.774 -3.267 5.36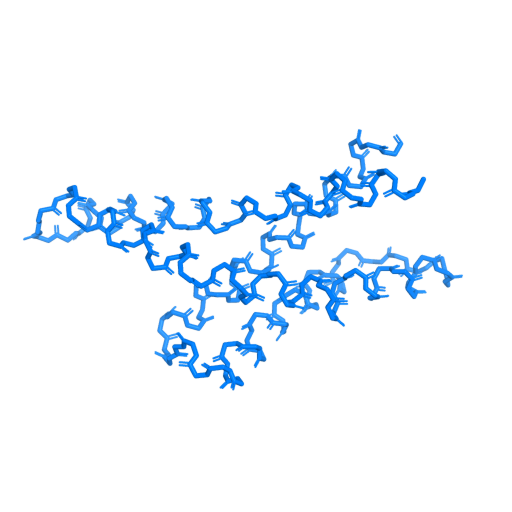7 1.00 96.31 110 THR A O 1
ATOM 806 N N . LEU A 1 111 ? 0.323 -2.743 3.480 1.00 95.94 111 LEU A N 1
ATOM 807 C CA . LEU A 1 111 ? 1.255 -1.813 4.113 1.00 95.94 111 LEU A CA 1
ATOM 808 C C . LEU A 1 111 ? 0.517 -0.599 4.679 1.00 95.94 111 LEU A C 1
ATOM 810 O O . LEU A 1 111 ? 0.822 -0.164 5.787 1.00 95.94 111 LEU A O 1
ATOM 814 N N . ALA A 1 112 ? -0.507 -0.106 3.980 1.00 95.44 112 ALA A N 1
ATOM 815 C CA . ALA A 1 112 ? -1.381 0.931 4.507 1.00 95.44 112 ALA A CA 1
ATOM 816 C C . ALA A 1 112 ? -2.047 0.477 5.816 1.00 95.44 112 ALA A C 1
ATOM 818 O O . ALA A 1 112 ? -2.020 1.221 6.795 1.00 95.44 112 ALA A O 1
ATOM 819 N N . ALA A 1 113 ? -2.598 -0.743 5.872 1.00 94.94 113 ALA A N 1
ATOM 820 C CA . ALA A 1 113 ? -3.206 -1.295 7.088 1.00 94.94 113 ALA A CA 1
ATOM 821 C C . ALA A 1 113 ? -2.187 -1.406 8.233 1.00 94.94 113 ALA A C 1
ATOM 823 O O . ALA A 1 113 ? -2.490 -1.038 9.370 1.00 94.94 113 ALA A O 1
ATOM 824 N N . GLY A 1 114 ? -0.955 -1.823 7.930 1.00 93.94 114 GLY A N 1
ATOM 825 C CA . GLY A 1 114 ? 0.153 -1.828 8.886 1.00 93.94 114 GLY A CA 1
ATOM 826 C C . GLY A 1 114 ? 0.501 -0.431 9.413 1.00 93.94 114 GLY A C 1
ATOM 827 O O . GLY A 1 114 ? 0.619 -0.240 10.623 1.00 93.94 114 GLY A O 1
ATOM 828 N N . LEU A 1 115 ? 0.598 0.565 8.528 1.00 93.69 115 LEU A N 1
ATOM 829 C CA . LEU A 1 115 ? 0.836 1.967 8.888 1.00 93.69 115 LEU A CA 1
ATOM 830 C C . LEU A 1 115 ? -0.312 2.548 9.722 1.00 93.69 115 LEU A C 1
ATOM 832 O O . LEU A 1 115 ? -0.066 3.249 10.701 1.00 93.69 115 LEU A O 1
ATOM 836 N N . PHE A 1 116 ? -1.558 2.214 9.397 1.00 94.38 116 PHE A N 1
ATOM 837 C CA . PHE A 1 116 ? -2.723 2.601 10.189 1.00 94.38 116 PHE A CA 1
ATOM 838 C C . PHE A 1 116 ? -2.646 2.040 11.616 1.00 94.38 116 PHE A C 1
ATOM 840 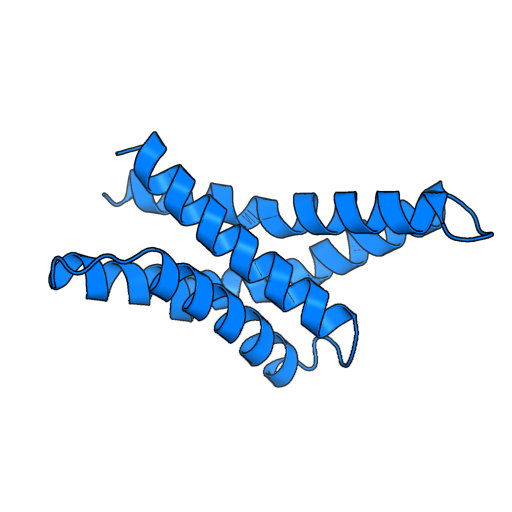O O . PHE A 1 116 ? -2.809 2.780 12.585 1.00 94.38 116 PHE A O 1
ATOM 847 N N . LEU A 1 117 ? -2.325 0.753 11.761 1.00 92.44 117 LEU A N 1
ATOM 848 C CA . LEU A 1 117 ? -2.132 0.107 13.063 1.00 92.44 117 LEU A CA 1
ATOM 849 C C . LEU A 1 117 ? -0.971 0.719 13.856 1.00 92.44 117 LEU A C 1
ATOM 851 O O . LEU A 1 117 ? -1.078 0.916 15.068 1.00 92.44 117 LEU A O 1
ATOM 855 N N . TYR A 1 118 ? 0.131 1.034 13.177 1.00 92.50 118 TYR A N 1
ATOM 856 C CA . TYR A 1 118 ? 1.265 1.729 13.778 1.00 92.50 118 TYR A CA 1
ATOM 857 C C . TYR A 1 118 ? 0.870 3.130 14.264 1.00 92.50 118 TYR A C 1
ATOM 859 O O . TYR A 1 118 ? 1.153 3.484 15.410 1.00 92.50 118 TYR A O 1
ATOM 867 N N . GLY A 1 119 ? 0.159 3.897 13.434 1.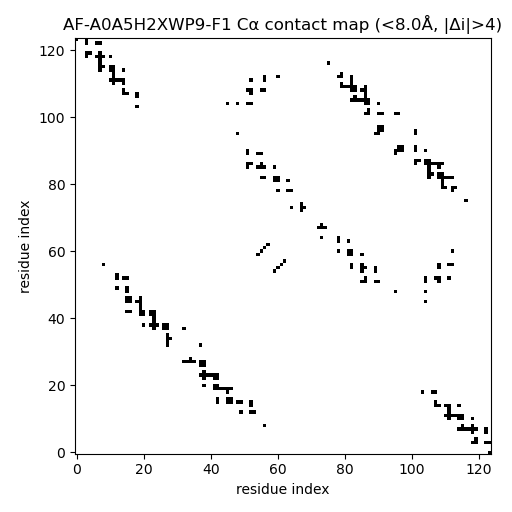00 88.88 119 GLY A N 1
ATOM 868 C CA . GLY A 1 119 ? -0.367 5.215 13.787 1.00 88.88 119 GLY A CA 1
ATOM 869 C C . GLY A 1 119 ? -1.287 5.155 15.004 1.00 88.88 119 GLY A C 1
ATOM 870 O O . GLY A 1 119 ? -1.129 5.950 15.930 1.00 88.88 119 GLY A O 1
ATOM 871 N N . LEU A 1 120 ? -2.169 4.154 15.064 1.00 88.94 120 LEU A N 1
ATOM 872 C CA . LEU A 1 120 ? -3.051 3.954 16.210 1.00 88.94 120 LEU A CA 1
ATOM 873 C C . LEU A 1 120 ? -2.264 3.750 17.503 1.00 88.94 120 LEU A C 1
ATOM 875 O O . LEU A 1 120 ? -2.630 4.329 18.515 1.00 88.94 120 LEU A O 1
ATOM 879 N N . ARG A 1 121 ? -1.171 2.978 17.480 1.00 86.56 121 ARG A N 1
ATOM 880 C CA . ARG A 1 121 ? -0.313 2.791 18.662 1.00 86.56 121 ARG A CA 1
ATOM 881 C C . ARG A 1 121 ? 0.490 4.038 19.016 1.00 86.56 121 ARG A C 1
ATOM 883 O O . ARG A 1 121 ? 0.727 4.289 20.190 1.00 86.56 121 ARG A O 1
ATOM 890 N N . ARG A 1 122 ? 0.951 4.791 18.016 1.00 87.56 122 ARG A N 1
ATOM 891 C CA . ARG A 1 122 ? 1.812 5.961 18.230 1.00 87.56 122 ARG A CA 1
ATOM 892 C C . ARG A 1 122 ? 1.044 7.177 18.749 1.00 87.56 122 ARG A C 1
ATOM 894 O O . ARG A 1 122 ? 1.628 7.987 19.461 1.00 87.56 122 ARG A O 1
ATOM 901 N N . PHE A 1 123 ? -0.219 7.320 18.355 1.00 80.94 123 PHE A N 1
ATOM 902 C CA . PHE A 1 123 ? -1.068 8.468 18.687 1.00 80.94 123 PHE A CA 1
ATOM 903 C C . PHE A 1 123 ? -2.156 8.150 19.732 1.00 80.94 123 PHE A C 1
ATOM 905 O O . PHE A 1 123 ? -3.024 9.001 19.973 1.00 80.94 123 PHE A O 1
ATOM 912 N N . SER A 1 124 ? -2.166 6.927 20.278 1.00 67.44 124 SER A N 1
ATOM 913 C CA . SER A 1 124 ? -3.018 6.533 21.410 1.00 67.44 124 SER A CA 1
ATOM 914 C C . SER A 1 124 ? -2.457 7.009 22.741 1.00 67.44 124 SER A C 1
ATOM 916 O O . SER A 1 124 ? -1.235 7.243 22.833 1.00 67.44 124 SER A O 1
#

pLDDT: mean 89.54, std 6.77, range [60.06, 96.31]

Solvent-accessible surface area (backbone atoms only — not comparable to full-atom values): 6000 Å² total; per-residue (Å²): 105,73,67,34,52,53,56,6,51,57,51,17,69,46,22,29,56,56,47,10,49,53,52,7,53,54,48,24,71,72,44,102,61,61,38,68,60,44,25,52,50,38,30,48,52,27,52,71,49,38,61,39,39,52,50,18,38,68,72,35,30,53,51,49,46,54,54,26,53,76,67,74,57,75,51,69,68,61,39,33,49,34,7,28,52,24,11,44,52,43,20,60,74,66,68,68,40,80,66,73,56,27,54,50,38,16,52,27,15,22,47,14,35,50,35,26,55,50,29,42,65,72,58,101

Mean predicted aligned error: 4.64 Å

Foldseek 3Di:
DVVLLVQLLVQLLCLLVVLLQVQLQVCLVVDPDNSVVSSVVSSVLSNVLSVLLVQLVVPFQVVVQVVCVVVVNDDLVRSLVSQLVSQLVSCVVVVSDPDPVSVSSSSSSSVSSVSSVVSSVVVD

Secondary structure (DSSP, 8-state):
-HHHHHHHHHHHTTHHHHHHHHHHHHHHHHSSS-HHHHHHHHHHHHHHTHHHHHHHIIIIIHHHHHHHHHTT---HHHHHHHHHHHHHHHHHHTT--SSHHHHHHHHHHHHHHHHHHHHHHH--

Sequence (124 aa):
MKRTLAMSVSLSLLSPIFVGASLGLYFAVSSQGSVLAIFFSMLSTALANAHVVGLSMALLVVPGYLVLYKHNKVRYDILLTLGLLGGVLFSVLFAADSGPALVANAVMTTLAAGLFLYGLRRFS